Protein AF-A0A934F961-F1 (afdb_monomer_lite)

Foldseek 3Di:
DDKDKDKDFLVQDDQFKGFPAPDDPLLADAAQDWAWEQELLRDTDIWGQHHPGRMTGRCNVVCVVVVHDRRFMKMWITDSVCNRYIYIYTDDDCPDDDDDDDDDDDDDDRDCPDLVNVVVVLVVVLVVLVVLLVVLQVVLVVCVVVVVPVSSVVSVVVSVVSVVVSVVSVVVNVVSVVVPD

Structure (mmCIF, N/CA/C/O backbone):
data_AF-A0A934F961-F1
#
_entry.id   AF-A0A934F961-F1
#
loop_
_atom_site.group_PDB
_atom_site.id
_atom_site.type_symbol
_atom_site.label_atom_id
_atom_site.label_alt_id
_atom_site.label_comp_id
_atom_site.label_asym_id
_atom_site.label_entity_id
_atom_site.label_seq_id
_atom_site.pdbx_PDB_ins_code
_atom_site.Cartn_x
_atom_site.Cartn_y
_atom_site.Cartn_z
_atom_site.occupancy
_atom_site.B_iso_or_equiv
_atom_site.auth_seq_id
_atom_site.auth_comp_id
_atom_site.auth_asym_id
_atom_site.auth_atom_id
_atom_site.pdbx_PDB_model_num
ATOM 1 N N . MET A 1 1 ? 10.088 13.717 -33.005 1.00 56.62 1 MET A N 1
ATOM 2 C CA . MET A 1 1 ? 9.445 14.174 -31.752 1.00 56.62 1 MET A CA 1
ATOM 3 C C . MET A 1 1 ? 10.203 13.554 -30.585 1.00 56.62 1 MET A C 1
ATOM 5 O O . MET A 1 1 ? 10.670 12.436 -30.762 1.00 56.62 1 MET A O 1
ATOM 9 N N . PRO A 1 2 ? 10.404 14.253 -29.457 1.00 65.19 2 PRO A N 1
ATOM 10 C CA . PRO A 1 2 ? 11.023 13.655 -28.273 1.00 65.19 2 PRO A CA 1
ATOM 11 C C . PRO A 1 2 ? 10.078 12.640 -27.608 1.00 65.19 2 PRO A C 1
ATOM 13 O O . PRO A 1 2 ? 8.860 12.759 -27.747 1.00 65.19 2 PRO A O 1
ATOM 16 N N . ALA A 1 3 ? 10.640 11.666 -26.887 1.00 72.31 3 ALA A N 1
ATOM 17 C CA . ALA A 1 3 ? 9.871 10.706 -26.098 1.00 72.31 3 ALA A CA 1
ATOM 18 C C . ALA A 1 3 ? 9.002 11.427 -25.057 1.00 72.31 3 ALA A C 1
ATOM 20 O O . ALA A 1 3 ? 9.459 12.360 -24.383 1.00 72.31 3 ALA A O 1
ATOM 21 N N . LEU A 1 4 ? 7.737 11.022 -24.953 1.00 81.62 4 LEU A N 1
ATOM 22 C CA . LEU A 1 4 ? 6.781 11.647 -24.054 1.00 81.62 4 LEU A CA 1
ATOM 23 C C . LEU A 1 4 ? 6.789 10.934 -22.707 1.00 81.62 4 LEU A C 1
ATOM 25 O O . LEU A 1 4 ? 6.376 9.781 -22.597 1.00 81.62 4 LEU A O 1
ATOM 29 N N . LYS A 1 5 ? 7.163 11.678 -21.666 1.00 85.19 5 LYS A N 1
ATOM 30 C CA . LYS A 1 5 ? 7.077 11.222 -20.281 1.00 85.19 5 LYS A CA 1
ATOM 31 C C . LYS A 1 5 ? 5.839 11.787 -19.615 1.00 85.19 5 LYS A C 1
ATOM 33 O O . LYS A 1 5 ? 5.637 13.001 -19.598 1.00 85.19 5 LYS A O 1
ATOM 38 N N . ARG A 1 6 ? 5.023 10.915 -19.028 1.00 84.25 6 ARG A N 1
ATOM 39 C CA . ARG A 1 6 ? 3.790 11.317 -18.351 1.00 84.25 6 ARG A CA 1
ATOM 40 C C . ARG A 1 6 ? 3.601 10.586 -17.038 1.00 84.25 6 ARG A C 1
ATOM 42 O O . ARG A 1 6 ? 3.553 9.365 -17.006 1.00 84.25 6 ARG A O 1
ATOM 49 N N . LYS A 1 7 ? 3.368 11.343 -15.970 1.00 85.38 7 LYS A N 1
ATOM 50 C CA . LYS A 1 7 ? 2.885 10.803 -14.699 1.00 85.38 7 LYS A CA 1
ATOM 51 C C . LYS A 1 7 ? 1.358 10.754 -14.710 1.00 85.38 7 LYS A C 1
ATOM 53 O O . LYS A 1 7 ? 0.717 11.774 -14.951 1.00 85.38 7 LYS A O 1
ATOM 58 N N . LEU A 1 8 ? 0.796 9.576 -14.476 1.00 84.56 8 LEU A N 1
ATOM 59 C CA . LEU A 1 8 ? -0.639 9.369 -14.331 1.00 84.56 8 LEU A CA 1
ATOM 60 C C . LEU A 1 8 ? -1.096 9.788 -12.934 1.00 84.56 8 LEU A C 1
ATOM 62 O O . LEU A 1 8 ? -0.397 9.560 -11.939 1.00 84.56 8 LEU A O 1
ATOM 66 N N . ILE A 1 9 ? -2.281 10.392 -12.859 1.00 79.88 9 ILE A N 1
ATOM 67 C CA . ILE A 1 9 ? -2.919 10.722 -11.578 1.00 79.88 9 ILE A CA 1
ATOM 68 C C . ILE A 1 9 ? -3.635 9.491 -10.993 1.00 79.88 9 ILE A C 1
ATOM 70 O O . ILE A 1 9 ? -3.953 8.558 -11.729 1.00 79.88 9 ILE A O 1
ATOM 74 N N . PRO A 1 10 ? -3.952 9.460 -9.684 1.00 75.62 10 PRO A N 1
ATOM 75 C CA . PRO A 1 10 ? -4.550 8.278 -9.053 1.00 75.62 10 PRO A CA 1
ATOM 76 C C . PRO A 1 10 ? -5.860 7.787 -9.690 1.00 75.62 10 PRO A C 1
ATOM 78 O O . PRO A 1 10 ? -6.153 6.596 -9.650 1.00 75.62 10 PRO A O 1
ATOM 81 N N . THR A 1 11 ? -6.654 8.676 -10.291 1.00 79.75 11 THR A N 1
ATOM 82 C CA . THR A 1 11 ? -7.892 8.305 -10.999 1.00 79.75 11 THR A CA 1
ATOM 83 C C . THR A 1 11 ? -7.639 7.660 -12.362 1.00 79.75 11 THR A C 1
ATOM 85 O O . THR A 1 11 ? -8.534 7.007 -12.893 1.00 79.75 11 THR A O 1
ATOM 88 N N . GLU A 1 12 ? -6.431 7.803 -12.911 1.00 84.69 12 GLU A N 1
ATOM 89 C CA . GLU A 1 12 ? -5.998 7.216 -14.182 1.00 84.69 12 GLU A CA 1
ATOM 90 C C . GLU A 1 12 ? -5.386 5.818 -14.016 1.00 84.69 12 GLU A C 1
ATOM 92 O O . GLU A 1 12 ? -5.158 5.122 -15.005 1.00 84.69 12 GLU A O 1
ATOM 97 N N . VAL A 1 13 ? -5.159 5.382 -12.774 1.00 85.62 13 VAL A N 1
ATOM 98 C CA . VAL A 1 13 ? -4.557 4.088 -12.444 1.00 85.62 13 VAL A CA 1
ATOM 99 C C . VAL A 1 13 ? -5.563 3.236 -11.684 1.00 85.62 13 VAL A C 1
ATOM 101 O O . VAL A 1 13 ? -5.911 3.514 -10.532 1.00 85.62 13 VAL A O 1
ATOM 104 N N . ASN A 1 14 ? -6.015 2.154 -12.309 1.00 81.75 14 ASN A N 1
ATOM 105 C CA . ASN A 1 14 ? -6.877 1.178 -11.659 1.00 81.75 14 ASN A CA 1
ATOM 106 C C . ASN A 1 14 ? -6.279 -0.222 -11.807 1.00 81.75 14 ASN A C 1
ATOM 108 O O . ASN A 1 14 ? -5.517 -0.498 -12.724 1.00 81.75 14 ASN A O 1
ATOM 112 N N . TYR A 1 15 ? -6.595 -1.108 -10.872 1.00 77.06 15 TYR A N 1
ATOM 113 C CA . TYR A 1 15 ? -6.022 -2.442 -10.852 1.00 77.06 15 TYR A CA 1
ATOM 114 C C . TYR A 1 15 ? -6.462 -3.220 -12.100 1.00 77.06 15 TYR A C 1
ATOM 116 O O . TYR A 1 15 ? -7.617 -3.631 -12.210 1.00 77.06 15 TYR A O 1
ATOM 124 N N . GLY A 1 16 ? -5.539 -3.386 -13.049 1.00 82.62 16 GLY A N 1
ATOM 125 C CA . GLY A 1 16 ? -5.780 -4.049 -14.332 1.00 82.62 16 GLY A CA 1
ATOM 126 C C . GLY A 1 16 ? -5.971 -3.121 -15.535 1.00 82.62 16 GLY A C 1
ATOM 127 O O . GLY A 1 16 ? -6.078 -3.636 -16.646 1.00 82.62 16 GLY A O 1
ATOM 128 N N . LEU A 1 17 ? -5.968 -1.793 -15.358 1.00 88.12 17 LEU A N 1
ATOM 129 C CA . LEU A 1 17 ? -6.086 -0.845 -16.472 1.00 88.12 17 LEU A CA 1
ATOM 130 C C . LEU A 1 17 ? -5.396 0.502 -16.215 1.00 88.12 17 LEU A C 1
ATOM 132 O O . LEU A 1 17 ? -5.305 0.974 -15.082 1.00 88.12 17 LEU A O 1
ATOM 136 N N . LEU A 1 18 ? -4.995 1.166 -17.298 1.00 89.44 18 LEU A N 1
ATOM 137 C CA . LEU A 1 18 ? -4.450 2.527 -17.287 1.00 89.44 18 LEU A CA 1
ATOM 138 C C . LEU A 1 18 ? -5.256 3.421 -18.230 1.00 89.44 18 LEU A C 1
ATOM 140 O O . LEU A 1 18 ? -5.468 3.065 -19.392 1.00 89.44 18 LEU A O 1
ATOM 144 N N . LEU A 1 19 ? -5.699 4.578 -17.740 1.00 88.44 19 LEU A N 1
ATOM 145 C CA . LEU A 1 19 ? -6.343 5.619 -18.542 1.00 88.44 19 LEU A CA 1
ATOM 146 C C . LEU A 1 19 ? -5.286 6.603 -19.046 1.00 88.44 19 LEU A C 1
ATOM 148 O O . LEU A 1 19 ? -4.491 7.128 -18.273 1.00 88.44 19 LEU A O 1
ATOM 152 N N . LEU A 1 20 ? -5.290 6.871 -20.350 1.00 87.31 20 LEU A N 1
ATOM 153 C CA . LEU A 1 20 ? -4.296 7.709 -21.028 1.00 87.31 20 LEU A CA 1
ATOM 154 C C . LEU A 1 20 ? -4.876 9.070 -21.444 1.00 87.31 20 LEU A C 1
ATOM 156 O O . LEU A 1 20 ? -4.558 9.622 -22.500 1.00 87.31 20 LEU A O 1
ATOM 160 N N . THR A 1 21 ? -5.777 9.607 -20.627 1.00 79.94 21 THR A N 1
ATOM 161 C CA . THR A 1 21 ? -6.602 10.784 -20.925 1.00 79.94 21 THR A CA 1
ATOM 162 C C . THR A 1 21 ? -5.774 12.033 -21.208 1.00 79.94 21 THR A C 1
ATOM 164 O O . THR A 1 21 ? -5.078 12.519 -20.334 1.00 79.94 21 THR A O 1
ATOM 167 N N . GLY A 1 22 ? -5.846 12.608 -22.409 1.00 77.94 22 GLY A N 1
ATOM 168 C CA . GLY A 1 22 ? -5.084 13.819 -22.760 1.00 77.94 22 GLY A CA 1
ATOM 169 C C . GLY A 1 22 ? -3.682 13.553 -23.318 1.00 77.94 22 GLY A C 1
ATOM 170 O O . GLY A 1 22 ? -2.894 14.485 -23.444 1.00 77.94 22 GLY A O 1
ATOM 171 N N . LEU A 1 23 ? -3.358 12.297 -23.649 1.00 79.19 23 LEU A N 1
ATOM 172 C CA . LEU A 1 23 ? -2.233 12.002 -24.533 1.00 79.19 23 LEU A CA 1
ATOM 173 C C . LEU A 1 23 ? -2.601 12.258 -26.007 1.00 79.19 23 LEU A C 1
ATOM 175 O O . LEU A 1 23 ? -3.743 11.994 -26.394 1.00 79.19 23 LEU A O 1
ATOM 179 N N . PRO A 1 24 ? -1.658 12.739 -26.840 1.00 78.81 24 PRO A N 1
ATOM 180 C CA . PRO A 1 24 ? -1.843 12.806 -28.288 1.00 78.81 24 PRO A CA 1
ATOM 181 C C . PRO A 1 24 ? -2.163 11.423 -28.878 1.00 78.81 24 PRO A C 1
ATOM 183 O O . PRO A 1 24 ? -1.558 10.419 -28.497 1.00 78.81 24 PRO A O 1
ATOM 186 N N . ARG A 1 25 ? -3.148 11.346 -29.785 1.00 76.88 25 ARG A N 1
ATOM 187 C CA . ARG A 1 25 ? -3.623 10.063 -30.347 1.00 76.88 25 ARG A CA 1
ATOM 188 C C . ARG A 1 25 ? -2.633 9.403 -31.301 1.00 76.88 25 ARG A C 1
ATOM 190 O O . ARG A 1 25 ? -2.694 8.195 -31.475 1.00 76.88 25 ARG A O 1
ATOM 197 N N . ASP A 1 26 ? -1.772 10.189 -31.922 1.00 78.81 26 ASP A N 1
ATOM 198 C CA . ASP A 1 26 ? -0.714 9.764 -32.838 1.00 78.81 26 ASP A CA 1
ATOM 199 C C . ASP A 1 26 ? 0.436 9.032 -32.131 1.00 78.81 26 ASP A C 1
ATOM 201 O O . ASP A 1 26 ? 1.152 8.265 -32.766 1.00 78.81 26 ASP A O 1
ATOM 205 N N . LEU A 1 27 ? 0.571 9.205 -30.813 1.00 78.00 27 LEU A N 1
ATOM 206 C CA . LEU A 1 27 ? 1.588 8.533 -29.998 1.00 78.00 27 LEU A CA 1
ATOM 207 C C . LEU A 1 27 ? 1.159 7.156 -29.485 1.00 78.00 27 LEU A C 1
ATOM 209 O O . LEU A 1 27 ? 1.933 6.485 -28.809 1.00 78.00 27 LEU A O 1
ATOM 213 N N . LEU A 1 28 ? -0.078 6.743 -29.750 1.00 81.06 28 LEU A N 1
ATOM 214 C CA . LEU A 1 28 ? -0.656 5.526 -29.198 1.00 81.06 28 LEU A CA 1
ATOM 215 C C . LEU A 1 28 ? -1.252 4.656 -30.303 1.00 81.06 28 LEU A C 1
ATOM 217 O O . LEU A 1 28 ? -1.656 5.168 -31.350 1.00 81.06 28 LEU A O 1
ATOM 221 N N . PRO A 1 29 ? -1.375 3.336 -30.086 1.00 82.75 29 PRO A N 1
ATOM 222 C CA . PRO A 1 29 ? -1.964 2.461 -31.081 1.00 82.75 29 PRO A CA 1
ATOM 223 C C . PRO A 1 29 ? -3.431 2.803 -31.267 1.00 82.75 29 PRO A C 1
ATOM 225 O O . PRO A 1 29 ? -4.117 3.252 -30.342 1.00 82.75 29 PRO A O 1
ATOM 228 N N . GLN A 1 30 ? -3.940 2.538 -32.466 1.00 80.94 30 GLN A N 1
ATOM 229 C CA . GLN A 1 30 ? -5.364 2.674 -32.704 1.00 80.94 30 GLN A CA 1
ATOM 230 C C . GLN A 1 30 ? -6.157 1.761 -31.762 1.00 80.94 30 GLN A C 1
ATOM 232 O O . GLN A 1 30 ? -5.672 0.711 -31.326 1.00 80.94 30 GLN A O 1
ATOM 237 N N . PRO A 1 31 ? -7.415 2.110 -31.467 1.00 83.19 31 PRO A N 1
ATOM 238 C CA . PRO A 1 31 ? -8.291 1.217 -30.747 1.00 83.19 31 PRO A CA 1
ATOM 239 C C . PRO A 1 31 ? -8.274 -0.208 -31.283 1.00 83.19 31 PRO A C 1
ATOM 241 O O . PRO A 1 31 ? -8.146 -0.444 -32.484 1.00 83.19 31 PRO A O 1
ATOM 244 N N . THR A 1 32 ? -8.430 -1.162 -30.376 1.00 80.50 32 THR A N 1
ATOM 245 C CA . THR A 1 32 ? -8.390 -2.607 -30.613 1.00 80.50 32 THR A CA 1
ATOM 246 C C . THR A 1 32 ? -7.047 -3.185 -31.055 1.00 80.50 32 THR A C 1
ATOM 248 O O . THR A 1 32 ? -6.916 -4.409 -31.065 1.00 80.50 32 THR A O 1
ATOM 251 N N . HIS A 1 33 ? -6.044 -2.348 -31.328 1.00 84.19 33 HIS A N 1
ATOM 252 C CA . HIS A 1 33 ? -4.698 -2.815 -31.624 1.00 84.19 33 HIS A CA 1
ATOM 253 C C . HIS A 1 33 ? -3.974 -3.237 -30.347 1.00 84.19 33 HIS A C 1
ATOM 255 O O . HIS A 1 33 ? -4.295 -2.799 -29.233 1.00 84.19 33 HIS A O 1
ATOM 261 N N . LYS A 1 34 ? -2.998 -4.126 -30.535 1.00 86.94 34 LYS A N 1
ATOM 262 C CA . LYS A 1 34 ? -2.106 -4.564 -29.470 1.00 86.94 34 LYS A CA 1
ATOM 263 C C . LYS A 1 34 ? -1.240 -3.399 -28.998 1.00 86.94 34 LYS A C 1
ATOM 265 O O . LYS A 1 34 ? -0.818 -2.563 -29.796 1.00 86.94 34 LYS A O 1
ATOM 270 N N . VAL A 1 35 ? -0.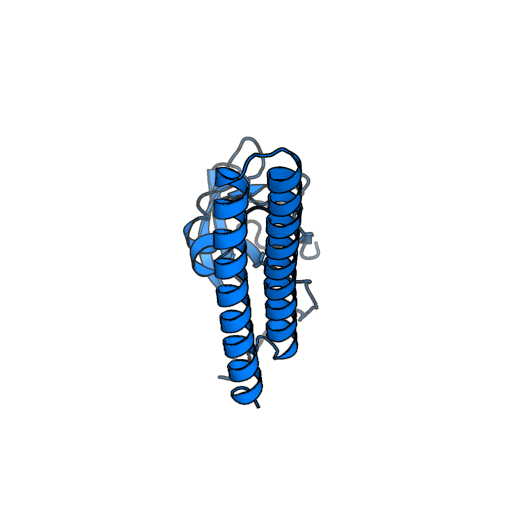972 -3.393 -27.702 1.00 89.88 35 VAL A N 1
ATOM 271 C CA . VAL A 1 35 ? 0.012 -2.530 -27.055 1.00 89.88 35 VAL A CA 1
ATOM 272 C C . VAL A 1 35 ? 0.950 -3.442 -26.288 1.00 89.88 35 VAL A C 1
ATOM 274 O O . VAL A 1 35 ? 0.490 -4.328 -25.569 1.00 89.88 35 VAL A O 1
ATOM 277 N N . ILE A 1 36 ? 2.248 -3.238 -26.438 1.00 90.88 36 ILE A N 1
ATOM 278 C CA . ILE A 1 36 ? 3.251 -3.911 -25.627 1.00 90.88 36 ILE A CA 1
ATOM 279 C C . ILE A 1 36 ? 3.570 -2.996 -24.456 1.00 90.88 36 ILE A C 1
ATOM 281 O O . ILE A 1 36 ? 4.089 -1.895 -24.644 1.00 90.88 36 ILE A O 1
ATOM 285 N N . ILE A 1 37 ? 3.244 -3.450 -23.253 1.00 91.31 37 ILE A N 1
ATOM 286 C CA . ILE A 1 37 ? 3.707 -2.802 -22.036 1.00 91.31 37 ILE A CA 1
ATOM 287 C C . ILE A 1 37 ? 5.063 -3.376 -21.679 1.00 91.31 37 ILE A C 1
ATOM 289 O O . ILE A 1 37 ? 5.205 -4.591 -21.589 1.00 91.31 37 ILE A O 1
ATOM 293 N N . VAL A 1 38 ? 6.038 -2.505 -21.468 1.00 89.00 38 VAL A N 1
ATOM 294 C CA . VAL A 1 38 ? 7.351 -2.881 -20.949 1.00 89.00 38 VAL A CA 1
ATOM 295 C C . VAL A 1 38 ? 7.440 -2.361 -19.526 1.00 89.00 38 VAL A C 1
ATOM 297 O O . VAL A 1 38 ? 7.218 -1.170 -19.296 1.00 89.00 38 VAL A O 1
ATOM 300 N N . ASP A 1 39 ? 7.688 -3.240 -18.564 1.00 86.00 39 ASP A N 1
ATOM 301 C CA . ASP A 1 39 ? 7.833 -2.830 -17.169 1.00 86.00 39 ASP A CA 1
ATOM 302 C C . ASP A 1 39 ? 9.257 -2.350 -16.840 1.00 86.00 39 ASP A C 1
ATOM 304 O O . ASP A 1 39 ? 10.118 -2.231 -17.714 1.00 86.00 39 ASP A O 1
ATOM 308 N N . ALA A 1 40 ? 9.500 -2.026 -15.568 1.00 78.75 40 ALA A N 1
ATOM 309 C CA . ALA A 1 40 ? 10.807 -1.565 -15.108 1.00 78.75 40 ALA A CA 1
ATOM 310 C C . ALA A 1 40 ? 11.918 -2.621 -15.264 1.00 78.75 40 ALA A C 1
ATOM 312 O O . ALA A 1 40 ? 13.070 -2.233 -15.444 1.00 78.75 40 ALA A O 1
ATOM 313 N N . ASP A 1 41 ? 11.561 -3.908 -15.261 1.00 76.44 41 ASP A N 1
ATOM 314 C CA . ASP A 1 41 ? 12.481 -5.041 -15.410 1.00 76.44 41 ASP A CA 1
ATOM 315 C C . ASP A 1 41 ? 12.721 -5.391 -16.893 1.00 76.44 41 ASP A C 1
ATOM 317 O O . ASP A 1 41 ? 13.426 -6.347 -17.214 1.00 76.44 41 ASP A O 1
ATOM 321 N N . GLY A 1 42 ? 12.103 -4.648 -17.820 1.00 80.50 42 GLY A N 1
ATOM 322 C CA . GLY A 1 42 ? 12.157 -4.917 -19.255 1.00 80.50 42 GLY A CA 1
ATOM 323 C C . GLY A 1 42 ? 11.235 -6.051 -19.718 1.00 80.50 42 GLY A C 1
ATOM 324 O O . GLY A 1 42 ? 11.275 -6.423 -20.897 1.00 80.50 42 GLY A O 1
ATOM 325 N N . GLU A 1 43 ? 10.389 -6.595 -18.837 1.00 82.94 43 GLU A N 1
ATOM 326 C CA . GLU A 1 43 ? 9.443 -7.651 -19.188 1.00 82.94 43 GLU A CA 1
ATOM 327 C C . GLU A 1 43 ? 8.292 -7.085 -20.022 1.00 82.94 43 GLU A C 1
ATOM 329 O O . GLU A 1 43 ? 7.773 -5.994 -19.771 1.00 82.94 43 GLU A O 1
ATOM 334 N N . LYS A 1 44 ? 7.894 -7.848 -21.043 1.00 89.69 44 LYS A N 1
ATOM 335 C CA . LYS A 1 44 ? 6.880 -7.447 -22.015 1.00 89.69 44 LYS A CA 1
ATOM 336 C C . LYS A 1 44 ? 5.546 -8.104 -21.698 1.00 89.69 44 LYS A C 1
ATOM 338 O O . LYS A 1 44 ? 5.432 -9.325 -21.706 1.00 89.69 44 LYS A O 1
ATOM 343 N N . PHE A 1 45 ? 4.518 -7.285 -21.538 1.00 88.94 45 PHE A N 1
ATOM 344 C CA . PHE A 1 45 ? 3.139 -7.713 -21.356 1.00 88.94 45 PHE A CA 1
ATOM 345 C C . PHE A 1 45 ? 2.322 -7.308 -22.577 1.00 88.94 45 PHE A C 1
ATOM 347 O O . PHE A 1 45 ? 2.255 -6.130 -22.939 1.00 88.94 45 PHE A O 1
ATOM 354 N N . GLU A 1 46 ? 1.679 -8.284 -23.214 1.00 90.62 46 GLU A N 1
ATOM 355 C CA . GLU A 1 46 ? 0.721 -7.993 -24.275 1.00 90.62 46 GLU A CA 1
ATOM 356 C C . GLU A 1 46 ? -0.584 -7.467 -23.676 1.00 90.62 46 GLU A C 1
ATOM 358 O O . GLU A 1 46 ? -1.242 -8.130 -22.875 1.00 90.62 46 GLU A O 1
ATOM 363 N N . ALA A 1 47 ? -0.975 -6.274 -24.106 1.00 90.44 47 ALA A N 1
ATOM 364 C CA . ALA A 1 47 ? -2.216 -5.622 -23.733 1.00 90.44 47 ALA A CA 1
ATOM 365 C C . ALA A 1 47 ? -2.965 -5.138 -24.982 1.00 90.44 47 ALA A C 1
ATOM 367 O O . ALA A 1 47 ? -2.495 -5.254 -26.120 1.00 90.44 47 ALA A O 1
ATOM 368 N N . LYS A 1 48 ? -4.164 -4.586 -24.784 1.00 87.62 48 LYS A N 1
ATOM 369 C CA . LYS A 1 48 ? -5.003 -4.076 -25.875 1.00 87.62 48 LYS A CA 1
ATOM 370 C C . LYS A 1 48 ? -5.453 -2.650 -25.596 1.00 87.62 48 LYS A C 1
ATOM 372 O O . LYS A 1 48 ? -5.905 -2.344 -24.492 1.00 87.62 48 LYS A O 1
ATOM 377 N N . MET A 1 49 ? -5.387 -1.805 -26.623 1.00 87.56 49 MET A N 1
ATOM 378 C CA . MET A 1 49 ? -5.960 -0.463 -26.578 1.00 87.56 49 MET A CA 1
ATOM 379 C C . MET A 1 49 ? -7.486 -0.539 -26.695 1.00 87.56 49 MET A C 1
ATOM 381 O O . MET A 1 49 ? -8.018 -1.134 -27.636 1.00 87.56 49 MET A O 1
ATOM 385 N N . HIS A 1 50 ? -8.215 0.090 -25.778 1.00 82.19 50 HIS A N 1
ATOM 386 C CA . HIS A 1 50 ? -9.675 0.160 -25.802 1.00 82.19 50 HIS A CA 1
ATOM 387 C C . HIS A 1 50 ? -10.175 1.498 -26.373 1.00 82.19 50 HIS A C 1
ATOM 389 O O . HIS A 1 50 ? -9.654 2.568 -26.051 1.00 82.19 50 HIS A O 1
ATOM 395 N N . SER A 1 51 ? -11.209 1.439 -27.222 1.00 64.44 51 SER A N 1
ATOM 396 C CA . SER A 1 51 ? -11.644 2.533 -28.111 1.00 64.44 51 SER A CA 1
ATOM 397 C C . SER A 1 51 ? -12.277 3.738 -27.429 1.00 64.44 51 SER A C 1
ATOM 399 O O . SER A 1 51 ? -12.112 4.862 -27.901 1.00 64.44 51 SER A O 1
ATOM 401 N N . SER A 1 52 ? -13.009 3.520 -26.340 1.00 63.72 52 SER A N 1
ATOM 402 C CA . SER A 1 52 ? -13.904 4.534 -25.781 1.00 63.72 52 SER A CA 1
ATOM 403 C C . SER A 1 52 ? -13.205 5.597 -24.932 1.00 63.72 52 SER A C 1
ATOM 405 O O . SER A 1 52 ? -13.729 6.700 -24.819 1.00 63.72 52 SER A O 1
ATOM 407 N N . GLN A 1 53 ? -12.046 5.299 -24.332 1.00 65.38 53 GLN A N 1
ATOM 408 C CA . GLN A 1 53 ? -11.426 6.177 -23.323 1.00 65.38 53 GLN A CA 1
ATOM 409 C C . GLN A 1 53 ? -9.888 6.222 -23.367 1.00 65.38 53 GLN A C 1
ATOM 411 O O . GLN A 1 53 ? -9.280 6.651 -22.393 1.00 65.38 53 GLN A O 1
ATOM 416 N N . MET A 1 54 ? -9.255 5.793 -24.471 1.00 79.25 54 MET A N 1
ATOM 417 C CA . MET A 1 54 ? -7.785 5.683 -24.575 1.00 79.25 54 MET A CA 1
ATOM 418 C C . MET A 1 54 ? -7.218 4.933 -23.367 1.00 79.25 54 MET A C 1
ATOM 420 O O . MET A 1 54 ? -6.486 5.474 -22.542 1.00 79.25 54 MET A O 1
ATOM 424 N N . ARG A 1 55 ? -7.668 3.690 -23.217 1.00 88.19 55 ARG A N 1
ATOM 425 C CA . ARG A 1 55 ? -7.387 2.857 -22.053 1.00 88.19 55 ARG A CA 1
ATOM 426 C C . ARG A 1 55 ? -6.601 1.634 -22.473 1.00 88.19 55 ARG A C 1
ATOM 428 O O . ARG A 1 55 ? -6.975 0.987 -23.449 1.00 88.19 55 ARG A O 1
ATOM 435 N N . ILE A 1 56 ? -5.586 1.284 -21.699 1.00 89.38 56 ILE A N 1
ATOM 436 C CA . ILE A 1 56 ? -4.919 -0.012 -21.800 1.00 89.38 56 ILE A CA 1
ATOM 437 C C . ILE A 1 56 ? -5.536 -0.929 -20.750 1.00 89.38 56 ILE A C 1
ATOM 439 O O . ILE A 1 56 ? -5.631 -0.549 -19.585 1.00 89.38 56 ILE A O 1
ATOM 443 N N . ASP A 1 57 ? -5.991 -2.101 -21.176 1.00 85.62 57 ASP A N 1
ATOM 444 C CA . ASP A 1 57 ? -6.651 -3.102 -20.332 1.00 85.62 57 ASP A CA 1
ATOM 445 C C . ASP A 1 57 ? -5.820 -4.393 -20.254 1.00 85.62 57 ASP A C 1
ATOM 447 O O . ASP A 1 57 ? -4.874 -4.575 -21.024 1.00 85.62 57 ASP A O 1
ATOM 451 N N . GLY A 1 58 ? -6.191 -5.307 -19.356 1.00 83.12 58 GLY A N 1
ATOM 452 C CA . GLY A 1 58 ? -5.547 -6.619 -19.219 1.00 83.12 58 GLY A CA 1
ATOM 453 C C . GLY A 1 58 ? -4.250 -6.608 -18.408 1.00 83.12 58 GLY A C 1
ATOM 454 O O . GLY A 1 58 ? -3.483 -7.566 -18.450 1.00 83.12 58 GLY A O 1
ATOM 455 N N . LEU A 1 59 ? -4.004 -5.559 -17.624 1.00 88.25 59 LEU A N 1
ATOM 456 C CA . LEU A 1 59 ? -2.742 -5.374 -16.899 1.00 88.25 59 LEU A CA 1
ATOM 457 C C . LEU A 1 59 ? -2.709 -6.079 -15.537 1.00 88.25 59 LEU A C 1
ATOM 459 O O . LEU A 1 59 ? -1.814 -5.843 -14.734 1.00 88.25 59 LEU A O 1
ATOM 463 N N . THR A 1 60 ? -3.671 -6.952 -15.237 1.00 85.19 60 THR A N 1
ATOM 464 C CA . THR A 1 60 ? -3.767 -7.614 -13.927 1.00 85.19 60 THR A CA 1
ATOM 465 C C . THR A 1 60 ? -2.500 -8.391 -13.571 1.00 85.19 60 THR A C 1
ATOM 467 O O . THR A 1 60 ? -2.087 -8.365 -12.417 1.00 85.19 60 THR A O 1
ATOM 470 N N . GLN A 1 61 ? -1.866 -9.059 -14.541 1.00 84.38 61 GLN A N 1
ATOM 471 C CA . GLN A 1 61 ? -0.620 -9.797 -14.301 1.00 84.38 61 GLN A CA 1
ATOM 472 C C . GLN A 1 61 ? 0.531 -8.854 -13.940 1.00 84.38 61 GLN A C 1
ATOM 474 O O . GLN A 1 61 ? 1.188 -9.070 -12.926 1.00 84.38 61 GLN A O 1
ATOM 479 N N . LEU A 1 62 ? 0.687 -7.762 -14.693 1.00 85.75 62 LEU A N 1
ATOM 480 C CA . LEU A 1 62 ? 1.646 -6.698 -14.399 1.00 85.75 62 LEU A CA 1
ATOM 481 C C . LEU A 1 62 ? 1.429 -6.132 -12.984 1.00 85.75 62 LEU A C 1
ATOM 483 O O . LEU A 1 62 ? 2.358 -6.053 -12.186 1.00 85.75 62 LEU A O 1
ATOM 487 N N . HIS A 1 63 ? 0.182 -5.804 -12.638 1.00 83.81 63 HIS A N 1
ATOM 488 C CA . HIS A 1 63 ? -0.166 -5.269 -11.323 1.00 83.81 63 HIS A CA 1
ATOM 489 C C . HIS A 1 63 ? 0.094 -6.260 -10.173 1.00 83.81 63 HIS A C 1
ATOM 491 O O . HIS A 1 63 ? 0.475 -5.824 -9.083 1.00 83.81 63 HIS A O 1
ATOM 497 N N . ARG A 1 64 ? -0.116 -7.569 -10.395 1.00 81.56 64 ARG A N 1
ATOM 498 C CA . ARG A 1 64 ? 0.202 -8.637 -9.427 1.00 81.56 64 ARG A CA 1
ATOM 499 C C . ARG A 1 64 ? 1.701 -8.787 -9.226 1.00 81.56 64 ARG A C 1
ATOM 501 O O . ARG A 1 64 ? 2.128 -8.844 -8.079 1.00 81.56 64 ARG A O 1
ATOM 508 N N . LYS A 1 65 ? 2.469 -8.828 -10.319 1.00 83.12 65 LYS A N 1
ATOM 509 C CA . LYS A 1 65 ? 3.932 -8.948 -10.285 1.00 83.12 65 LYS A CA 1
ATOM 510 C C . LYS A 1 65 ? 4.545 -7.840 -9.429 1.00 83.12 65 LYS A C 1
ATOM 512 O O . LYS A 1 65 ? 5.308 -8.120 -8.516 1.00 83.12 65 LYS A O 1
ATOM 517 N N . HIS A 1 66 ? 4.130 -6.600 -9.673 1.00 79.00 66 HIS A N 1
ATOM 518 C CA . HIS A 1 66 ? 4.659 -5.417 -8.987 1.00 79.00 66 HIS A CA 1
ATOM 519 C C . HIS A 1 66 ? 3.967 -5.107 -7.645 1.00 79.00 66 HIS A C 1
ATOM 521 O O . HIS A 1 66 ? 4.163 -4.028 -7.092 1.00 79.00 66 HIS A O 1
ATOM 527 N N . ASN A 1 67 ? 3.122 -6.016 -7.133 1.00 75.12 67 ASN A N 1
ATOM 528 C CA . ASN A 1 67 ? 2.351 -5.869 -5.887 1.00 75.12 67 ASN A CA 1
ATOM 529 C C . ASN A 1 67 ? 1.690 -4.484 -5.715 1.00 75.12 67 ASN A C 1
ATOM 531 O O . ASN A 1 67 ? 1.726 -3.847 -4.660 1.00 75.12 67 ASN A O 1
ATOM 535 N N . THR A 1 68 ? 1.119 -3.989 -6.808 1.00 77.50 68 THR A N 1
ATOM 536 C CA . THR A 1 68 ? 0.625 -2.612 -6.908 1.00 77.50 68 THR A CA 1
ATOM 537 C C . THR A 1 68 ? -0.750 -2.437 -6.264 1.00 77.50 68 THR A C 1
ATOM 539 O O . THR A 1 68 ? -1.542 -3.378 -6.169 1.00 77.50 68 THR A O 1
ATOM 542 N N . TYR A 1 69 ? -1.082 -1.203 -5.880 1.00 68.94 69 TYR A N 1
ATOM 543 C CA . TYR A 1 69 ? -2.380 -0.853 -5.293 1.00 68.94 69 TYR A CA 1
ATOM 544 C C . TYR A 1 69 ? -3.113 0.227 -6.098 1.00 68.94 69 TYR A C 1
ATOM 546 O O . TYR A 1 69 ? -2.529 0.979 -6.880 1.00 68.94 69 TYR A O 1
ATOM 554 N N . ARG A 1 70 ? -4.437 0.311 -5.916 1.00 64.75 70 ARG A N 1
ATOM 555 C CA . ARG A 1 70 ? -5.283 1.286 -6.621 1.00 64.75 70 ARG A CA 1
ATOM 556 C C . ARG A 1 70 ? -4.833 2.718 -6.315 1.00 64.75 70 ARG A C 1
ATOM 558 O O . ARG A 1 70 ? -4.676 3.079 -5.151 1.00 64.75 70 ARG A O 1
ATOM 565 N N . GLY A 1 71 ? -4.682 3.535 -7.357 1.00 64.50 71 GLY A N 1
ATOM 566 C CA . GLY A 1 71 ? -4.253 4.927 -7.227 1.00 64.50 71 GLY A CA 1
ATOM 567 C C . GLY A 1 71 ? -2.758 5.125 -6.963 1.00 64.50 71 GLY A C 1
ATOM 568 O O . GLY A 1 71 ? -2.343 6.258 -6.719 1.00 64.50 71 GLY A O 1
ATOM 569 N N . GLN A 1 72 ? -1.945 4.063 -7.017 1.00 76.00 72 GLN A N 1
ATOM 570 C CA . GLN A 1 72 ? -0.488 4.184 -7.014 1.00 76.00 72 GLN A CA 1
ATOM 571 C C . GLN A 1 72 ? -0.023 5.032 -8.205 1.00 76.00 72 GLN A C 1
ATOM 573 O O . GLN A 1 72 ? -0.573 4.941 -9.301 1.00 76.00 72 GLN A O 1
ATOM 578 N N . ALA A 1 73 ? 1.000 5.861 -7.990 1.00 78.94 73 ALA A N 1
ATOM 579 C CA . ALA A 1 73 ? 1.571 6.669 -9.057 1.00 78.94 73 ALA A CA 1
ATOM 580 C C . ALA A 1 73 ? 2.206 5.775 -10.130 1.00 78.94 73 ALA A C 1
ATOM 582 O O . ALA A 1 73 ? 3.024 4.908 -9.816 1.00 78.94 73 ALA A O 1
ATOM 583 N N . VAL A 1 74 ? 1.856 6.036 -11.388 1.00 85.81 74 VAL A N 1
ATOM 584 C CA . VAL A 1 74 ? 2.414 5.359 -12.559 1.00 85.81 74 VAL A CA 1
ATOM 585 C C . VAL A 1 74 ? 3.020 6.398 -13.477 1.00 85.81 74 VAL A C 1
ATOM 587 O O . VAL A 1 74 ? 2.395 7.424 -13.742 1.00 85.81 74 VAL A O 1
ATOM 590 N N . THR A 1 75 ? 4.215 6.133 -13.982 1.00 88.88 75 THR A N 1
ATOM 591 C CA . THR A 1 75 ? 4.854 6.984 -14.981 1.00 88.88 75 THR A CA 1
ATOM 592 C C . THR A 1 75 ? 5.012 6.211 -16.282 1.00 88.88 75 THR A C 1
ATOM 594 O O . THR A 1 75 ? 5.429 5.054 -16.279 1.00 88.88 75 THR A O 1
ATOM 597 N N . LEU A 1 76 ? 4.644 6.858 -17.382 1.00 88.12 76 LEU A N 1
ATOM 598 C CA . LEU A 1 76 ? 4.706 6.347 -18.741 1.00 88.12 76 LEU A CA 1
ATOM 599 C C . LEU A 1 76 ? 5.854 7.010 -19.488 1.00 88.12 76 LEU A C 1
ATOM 601 O O . LEU A 1 76 ? 6.048 8.221 -19.346 1.00 88.12 76 LEU A O 1
ATOM 605 N N . ASP A 1 77 ? 6.547 6.235 -20.311 1.00 88.81 77 ASP A N 1
ATOM 606 C CA . ASP A 1 77 ? 7.467 6.737 -21.331 1.00 88.81 77 ASP A CA 1
ATOM 607 C C . ASP A 1 77 ? 7.097 6.128 -22.683 1.00 88.81 77 ASP A C 1
ATOM 609 O O . ASP A 1 77 ? 7.091 4.901 -22.856 1.00 88.81 77 ASP A O 1
ATOM 613 N N . ILE A 1 78 ? 6.701 7.006 -23.600 1.00 85.81 78 ILE A N 1
ATOM 614 C CA . ILE A 1 78 ? 6.148 6.662 -24.904 1.00 85.81 78 ILE A CA 1
ATOM 615 C C . ILE A 1 78 ? 7.080 7.216 -25.969 1.00 85.81 78 ILE A C 1
ATOM 617 O O . ILE A 1 78 ? 7.234 8.433 -26.117 1.00 85.81 78 ILE A O 1
ATOM 621 N N . ASP A 1 79 ? 7.672 6.304 -26.731 1.00 83.69 79 ASP A N 1
ATOM 622 C CA . ASP A 1 79 ? 8.492 6.650 -27.878 1.00 83.69 79 ASP A CA 1
ATOM 623 C C . ASP A 1 79 ? 7.584 6.917 -29.095 1.00 83.69 79 ASP A C 1
ATOM 625 O O . ASP A 1 79 ? 6.896 6.000 -29.551 1.00 83.69 79 ASP A O 1
ATOM 629 N N . PRO A 1 80 ? 7.573 8.138 -29.665 1.00 77.06 80 PRO A N 1
ATOM 630 C CA . PRO A 1 80 ? 6.815 8.440 -30.881 1.00 77.06 80 PRO A CA 1
ATOM 631 C C . PRO A 1 80 ? 7.209 7.571 -32.081 1.00 77.06 80 PRO A C 1
ATOM 633 O O . PRO A 1 80 ? 6.419 7.431 -33.012 1.00 77.06 80 PRO A O 1
ATOM 636 N N . LEU A 1 81 ? 8.418 7.001 -32.091 1.00 79.56 81 LEU A N 1
ATOM 637 C CA . LEU A 1 81 ? 8.873 6.089 -33.144 1.00 79.56 81 LEU A CA 1
ATOM 638 C C . LEU A 1 81 ? 8.350 4.658 -32.945 1.00 79.56 81 LEU A C 1
ATOM 640 O O . LEU A 1 81 ? 8.405 3.853 -33.874 1.00 79.56 81 LEU A O 1
ATOM 644 N N . GLN A 1 82 ? 7.821 4.343 -31.759 1.00 82.94 82 GLN A N 1
ATOM 645 C CA . GLN A 1 82 ? 7.269 3.036 -31.402 1.00 82.94 82 GLN A CA 1
ATOM 646 C C . GLN A 1 82 ? 5.919 3.188 -30.682 1.00 82.94 82 GLN A C 1
ATOM 648 O O . GLN A 1 82 ? 5.783 2.772 -29.533 1.00 82.94 82 GLN A O 1
ATOM 653 N N . PRO A 1 83 ? 4.873 3.708 -31.352 1.00 76.69 83 PRO A N 1
ATOM 654 C CA . PRO A 1 83 ? 3.573 3.955 -30.722 1.00 76.69 83 PRO A CA 1
ATOM 655 C C . PRO A 1 83 ? 2.931 2.677 -30.155 1.00 76.69 83 PRO A C 1
ATOM 657 O O . PRO A 1 83 ? 2.096 2.750 -29.265 1.00 76.69 83 PRO A O 1
ATOM 660 N N . GLY A 1 84 ? 3.335 1.494 -30.636 1.00 84.06 84 GLY A N 1
ATOM 661 C CA . GLY A 1 84 ? 2.941 0.176 -30.122 1.00 84.06 84 GLY A CA 1
ATOM 662 C C . GLY A 1 84 ? 3.505 -0.201 -28.752 1.00 84.06 84 GLY A C 1
ATOM 663 O O . GLY A 1 84 ? 3.070 -1.211 -28.198 1.00 84.06 84 GLY A O 1
ATOM 664 N N . VAL A 1 85 ? 4.463 0.560 -28.223 1.00 88.31 85 VAL A N 1
ATOM 665 C CA . VAL A 1 85 ? 5.234 0.216 -27.028 1.00 88.31 85 VAL A CA 1
ATOM 666 C C . VAL A 1 85 ? 5.089 1.320 -25.990 1.00 88.31 85 VAL A C 1
ATOM 668 O O . VAL A 1 85 ? 5.325 2.493 -26.267 1.00 88.31 85 VAL A O 1
ATOM 671 N N . VAL A 1 86 ? 4.710 0.939 -24.773 1.00 89.50 86 VAL A N 1
ATOM 672 C CA . VAL A 1 86 ? 4.572 1.865 -23.647 1.00 89.50 86 VAL A CA 1
ATOM 673 C C . VAL A 1 86 ? 5.388 1.333 -22.482 1.00 89.50 86 VAL A C 1
ATOM 675 O O . VAL A 1 86 ? 5.112 0.251 -21.965 1.00 89.50 86 VAL A O 1
ATOM 678 N N . ASN A 1 87 ? 6.378 2.107 -22.049 1.00 89.88 87 ASN A N 1
ATOM 679 C CA . ASN A 1 87 ? 7.159 1.767 -20.868 1.00 89.88 87 ASN A CA 1
ATOM 680 C C . ASN A 1 87 ? 6.422 2.268 -19.626 1.00 89.88 87 ASN A C 1
ATOM 682 O O . ASN A 1 87 ? 6.001 3.427 -19.581 1.00 89.88 87 ASN A O 1
ATOM 686 N N . VAL A 1 88 ? 6.263 1.406 -18.627 1.00 88.56 88 VAL A N 1
ATOM 687 C CA . VAL A 1 88 ? 5.473 1.665 -17.419 1.00 88.56 88 VAL A CA 1
ATOM 688 C C . VAL A 1 88 ? 6.347 1.481 -16.186 1.00 88.56 88 VAL A C 1
ATOM 690 O O . VAL A 1 88 ? 7.018 0.464 -16.029 1.00 88.56 88 VAL A O 1
ATOM 693 N N . ARG A 1 89 ? 6.301 2.454 -15.272 1.00 86.12 89 ARG A N 1
ATOM 694 C CA . ARG A 1 89 ? 6.950 2.374 -13.957 1.00 86.12 89 ARG A CA 1
ATOM 695 C C . ARG A 1 89 ? 5.964 2.694 -12.845 1.00 86.12 89 ARG A C 1
ATOM 697 O O . ARG A 1 89 ? 5.267 3.706 -12.914 1.00 86.12 89 ARG A O 1
ATOM 704 N N . PHE A 1 90 ? 5.938 1.859 -11.812 1.00 79.50 90 PHE A N 1
ATOM 705 C CA . PHE A 1 90 ? 5.152 2.078 -10.600 1.00 79.50 90 PHE A CA 1
ATOM 706 C C . PHE A 1 90 ? 6.038 2.744 -9.539 1.00 79.50 90 PHE A C 1
ATOM 708 O O . PHE A 1 90 ? 7.095 2.220 -9.232 1.00 79.50 90 PHE A O 1
ATOM 715 N N . GLY A 1 91 ? 5.613 3.887 -8.986 1.00 63.62 91 GLY A N 1
ATOM 716 C CA . GLY A 1 91 ? 6.301 4.565 -7.875 1.00 63.62 91 GLY A CA 1
ATOM 717 C C . GLY A 1 91 ? 7.715 5.096 -8.175 1.00 63.62 91 GLY A C 1
ATOM 718 O O . GLY A 1 91 ? 8.687 4.483 -7.777 1.00 63.62 91 GLY A O 1
ATOM 719 N N . GLY A 1 92 ? 7.842 6.273 -8.808 1.00 51.62 92 GLY A N 1
ATOM 720 C CA . GLY A 1 92 ? 9.132 6.979 -8.952 1.00 51.62 92 GLY A CA 1
ATOM 721 C C . GLY A 1 92 ? 9.171 8.011 -10.092 1.00 51.62 92 GLY A C 1
ATOM 722 O O . GLY A 1 92 ? 8.336 7.970 -11.004 1.00 51.62 92 GLY A O 1
ATOM 723 N N . THR A 1 93 ? 10.105 8.971 -10.036 1.00 37.12 93 THR A N 1
ATOM 724 C CA . THR A 1 93 ? 10.396 9.958 -11.103 1.00 37.12 93 THR A CA 1
ATOM 725 C C . THR A 1 93 ? 11.386 9.408 -12.135 1.00 37.12 93 THR A C 1
ATOM 727 O O . THR A 1 93 ? 12.275 8.632 -11.805 1.00 37.12 93 THR A O 1
ATOM 730 N N . PHE A 1 94 ? 11.258 9.827 -13.402 1.00 40.81 94 PHE A N 1
ATOM 731 C CA . PHE A 1 94 ? 12.276 9.574 -14.428 1.00 40.81 94 PHE A CA 1
ATOM 732 C C . PHE A 1 94 ? 13.490 10.479 -14.189 1.00 40.81 94 PHE A C 1
ATOM 734 O O . PHE A 1 94 ? 13.583 11.541 -14.802 1.00 40.81 94 PHE A O 1
ATOM 741 N N . GLU A 1 95 ? 14.437 10.067 -13.353 1.00 37.47 95 GLU A N 1
ATOM 742 C CA . GLU A 1 95 ? 15.796 10.595 -13.486 1.00 37.47 95 GLU A CA 1
ATOM 743 C C . GLU A 1 95 ? 16.483 9.863 -14.645 1.00 37.47 95 GLU A C 1
ATOM 745 O O . GLU A 1 95 ? 16.453 8.636 -14.758 1.00 37.47 95 GLU A O 1
ATOM 750 N N . GLY A 1 96 ? 16.924 10.643 -15.631 1.00 33.97 96 GLY A N 1
ATOM 751 C CA . GLY A 1 96 ? 17.260 10.161 -16.962 1.00 33.97 96 GLY A CA 1
ATOM 752 C C . GLY A 1 96 ? 18.533 9.321 -17.015 1.00 33.97 96 GLY A C 1
ATOM 753 O O . GLY A 1 96 ? 19.588 9.748 -16.566 1.00 33.97 96 GLY A O 1
ATOM 754 N N . LYS A 1 97 ? 18.461 8.191 -17.720 1.00 31.58 97 LYS A N 1
ATOM 755 C CA . LYS A 1 97 ? 19.564 7.750 -18.578 1.00 31.58 97 LYS A CA 1
ATOM 756 C C . LYS A 1 97 ? 19.102 7.880 -20.034 1.00 31.58 97 LYS A C 1
ATOM 758 O O . LYS A 1 97 ? 18.010 7.400 -20.346 1.00 31.58 97 LYS A O 1
ATOM 763 N N . PRO A 1 98 ? 19.853 8.567 -20.912 1.00 32.38 98 PRO A N 1
ATOM 764 C CA . PRO A 1 98 ? 19.551 8.576 -22.335 1.00 32.38 98 PRO A CA 1
ATOM 765 C C . PRO A 1 98 ? 19.758 7.168 -22.908 1.00 32.38 98 PRO A C 1
ATOM 767 O O . PRO A 1 98 ? 20.737 6.498 -22.584 1.00 32.38 98 PRO A O 1
ATOM 770 N N . MET A 1 99 ? 18.839 6.728 -23.769 1.00 37.56 99 MET A N 1
ATOM 771 C CA . MET A 1 99 ? 19.065 5.575 -24.637 1.00 37.56 99 MET A CA 1
ATOM 772 C C . MET A 1 99 ? 20.166 5.925 -25.636 1.00 37.56 99 MET A C 1
ATOM 774 O O . MET A 1 99 ? 19.909 6.728 -26.525 1.00 37.56 99 MET A O 1
ATOM 778 N N . LEU A 1 100 ? 21.336 5.293 -25.532 1.00 30.69 100 LEU A N 1
ATOM 779 C CA . LEU A 1 100 ? 22.181 4.985 -26.687 1.00 30.69 100 LEU A CA 1
ATOM 780 C C . LEU A 1 100 ? 22.964 3.685 -26.446 1.00 30.69 100 LEU A C 1
ATOM 782 O O . LEU A 1 100 ? 23.697 3.555 -25.472 1.00 30.69 100 LEU A O 1
ATOM 786 N N . THR A 1 101 ? 22.747 2.744 -27.369 1.00 43.19 101 THR A N 1
ATOM 787 C CA . THR A 1 101 ? 23.704 1.780 -27.938 1.00 43.19 101 THR A CA 1
ATOM 788 C C . THR A 1 101 ? 24.991 1.519 -27.151 1.00 43.19 101 THR A C 1
ATOM 790 O O . THR A 1 101 ? 25.893 2.351 -27.166 1.00 43.19 101 THR A O 1
ATOM 793 N N . ASN A 1 102 ? 25.131 0.312 -26.594 1.00 30.94 102 ASN A N 1
ATOM 794 C CA . ASN A 1 102 ? 26.172 -0.636 -27.007 1.00 30.94 102 ASN A CA 1
ATOM 795 C C . ASN A 1 102 ? 25.996 -1.997 -26.320 1.00 30.94 102 ASN A C 1
ATOM 797 O O . ASN A 1 102 ? 25.715 -2.092 -25.129 1.00 30.94 102 ASN A O 1
ATOM 801 N N . LEU A 1 103 ? 26.166 -3.047 -27.125 1.00 44.56 103 LEU A N 1
ATOM 802 C CA . LEU A 1 103 ? 26.418 -4.416 -26.692 1.00 44.56 103 LEU A CA 1
ATOM 803 C C . LEU A 1 103 ? 27.694 -4.467 -25.834 1.00 44.56 103 LEU A C 1
ATOM 805 O O . LEU A 1 103 ? 28.599 -3.656 -26.016 1.00 44.56 103 LEU A O 1
ATOM 809 N N . THR A 1 104 ? 27.768 -5.485 -24.974 1.00 37.81 104 THR A N 1
ATOM 810 C CA . THR A 1 104 ? 28.895 -5.878 -24.106 1.00 37.81 104 THR A CA 1
ATOM 811 C C . THR A 1 104 ? 29.199 -4.964 -22.916 1.00 37.81 104 THR A C 1
ATOM 813 O O . THR A 1 104 ? 30.075 -4.113 -22.975 1.00 37.81 104 THR A O 1
ATOM 816 N N . GLN A 1 105 ? 28.536 -5.226 -21.787 1.00 33.09 105 GLN A N 1
ATOM 817 C CA . GLN A 1 105 ? 29.188 -5.807 -20.606 1.00 33.09 105 GLN A CA 1
ATOM 818 C C . GLN A 1 105 ? 28.127 -6.303 -19.617 1.00 33.09 105 GLN A C 1
ATOM 820 O O . GLN A 1 105 ? 27.184 -5.605 -19.260 1.00 33.09 105 GLN A O 1
ATOM 825 N N . GLU A 1 106 ? 28.280 -7.567 -19.257 1.00 37.78 106 GLU A N 1
ATOM 826 C CA . GLU A 1 106 ? 27.481 -8.329 -18.313 1.00 37.78 106 GLU A CA 1
ATOM 827 C C . GLU A 1 106 ? 27.584 -7.777 -16.878 1.00 37.78 106 GLU A C 1
ATOM 829 O O . GLU A 1 106 ? 28.670 -7.480 -16.387 1.00 37.78 106 GLU A O 1
ATOM 834 N N . THR A 1 107 ? 26.425 -7.750 -16.211 1.00 41.81 107 THR A N 1
ATOM 835 C CA . THR A 1 107 ? 26.251 -8.108 -14.792 1.00 41.81 107 THR A CA 1
ATOM 836 C C . THR A 1 107 ? 26.795 -7.151 -13.725 1.00 41.81 107 THR A C 1
ATOM 838 O O . THR A 1 107 ? 27.703 -7.529 -13.001 1.00 41.81 107 THR A O 1
ATOM 841 N N . GLN A 1 108 ? 26.168 -5.975 -13.533 1.00 36.22 108 GLN A N 1
ATOM 842 C CA . GLN A 1 108 ? 25.868 -5.405 -12.195 1.00 36.22 108 GLN A CA 1
ATOM 843 C C . GLN A 1 108 ? 25.100 -4.065 -12.276 1.00 36.22 108 GLN A C 1
ATOM 845 O O . GLN A 1 108 ? 25.697 -3.001 -12.147 1.00 36.22 108 GLN A O 1
ATOM 850 N N . SER A 1 109 ? 23.772 -4.066 -12.459 1.00 35.28 109 SER A N 1
ATOM 851 C CA . SER A 1 109 ? 22.969 -2.879 -12.073 1.00 35.28 109 SER A CA 1
ATOM 852 C C . SER A 1 109 ? 21.463 -3.075 -11.869 1.00 35.28 109 SER A C 1
ATOM 854 O O . SER A 1 109 ? 20.812 -2.118 -11.463 1.00 35.28 109 SER A O 1
ATOM 856 N N . ASP A 1 110 ? 20.891 -4.260 -12.090 1.00 40.66 110 ASP A N 1
ATOM 857 C CA . ASP A 1 110 ? 19.426 -4.358 -12.228 1.00 40.66 110 ASP A CA 1
ATOM 858 C C . ASP A 1 110 ? 18.634 -4.690 -10.952 1.00 40.66 110 ASP A C 1
ATOM 860 O O . ASP A 1 110 ? 17.423 -4.844 -11.026 1.00 40.66 110 ASP A O 1
ATOM 864 N N . ILE A 1 111 ? 19.241 -4.719 -9.759 1.00 43.16 111 ILE A N 1
ATOM 865 C CA . ILE A 1 111 ? 18.481 -4.749 -8.489 1.00 43.16 111 ILE A CA 1
ATOM 866 C C . ILE A 1 111 ? 19.252 -4.009 -7.393 1.00 43.16 111 ILE A C 1
ATOM 868 O O . ILE A 1 111 ? 19.820 -4.614 -6.488 1.00 43.16 111 ILE A O 1
ATOM 872 N N . ALA A 1 112 ? 19.288 -2.684 -7.453 1.00 44.00 112 ALA A N 1
ATOM 873 C CA . ALA A 1 112 ? 19.642 -1.890 -6.283 1.00 44.00 112 ALA A CA 1
ATOM 874 C C . ALA A 1 112 ? 18.462 -0.979 -5.949 1.00 44.00 112 ALA A C 1
ATOM 876 O O . ALA A 1 112 ? 18.510 0.218 -6.220 1.00 44.00 112 ALA A O 1
ATOM 877 N N . ILE A 1 113 ? 17.391 -1.545 -5.370 1.00 54.56 113 ILE A N 1
ATOM 878 C CA . ILE A 1 113 ? 16.521 -0.723 -4.518 1.00 54.56 113 ILE A CA 1
ATOM 879 C C . ILE A 1 113 ? 17.459 -0.189 -3.442 1.00 54.56 113 ILE A C 1
ATOM 881 O O . ILE A 1 113 ? 18.069 -0.974 -2.708 1.00 54.56 113 ILE A O 1
ATOM 885 N N . SER A 1 114 ? 17.676 1.123 -3.425 1.00 68.88 114 SER A N 1
ATOM 886 C CA . SER A 1 114 ? 18.639 1.700 -2.496 1.00 68.88 114 SER A CA 1
ATOM 887 C C . SER A 1 114 ? 18.165 1.443 -1.065 1.00 68.88 114 SER A C 1
ATOM 889 O O . SER A 1 114 ? 16.963 1.381 -0.788 1.00 68.88 114 SER A O 1
ATOM 891 N N . LYS A 1 115 ? 19.109 1.299 -0.128 1.00 72.81 115 LYS A N 1
ATOM 892 C CA . LYS A 1 115 ? 18.799 1.174 1.306 1.00 72.81 115 LYS A CA 1
ATOM 893 C C . LYS A 1 115 ? 17.841 2.285 1.759 1.00 72.81 115 LYS A C 1
ATOM 895 O O . LYS A 1 115 ? 16.906 2.024 2.509 1.00 72.81 115 LYS A O 1
ATOM 900 N N . ASP A 1 116 ? 18.016 3.485 1.208 1.00 71.06 116 ASP A N 1
ATOM 901 C CA . ASP A 1 116 ? 17.173 4.654 1.457 1.00 71.06 116 ASP A CA 1
ATOM 902 C C . ASP A 1 116 ? 15.733 4.490 0.952 1.00 71.06 116 ASP A C 1
ATOM 904 O O . ASP A 1 116 ? 14.794 4.887 1.640 1.00 71.06 116 ASP A O 1
ATOM 908 N N . GLU A 1 117 ? 15.523 3.879 -0.216 1.00 72.00 117 GLU A N 1
ATOM 909 C CA . GLU A 1 117 ? 14.185 3.644 -0.770 1.00 72.00 117 GLU A CA 1
ATOM 910 C C . GLU A 1 117 ? 13.417 2.572 0.019 1.00 72.00 117 GLU A C 1
ATOM 912 O O . GLU A 1 117 ? 12.213 2.716 0.278 1.00 72.00 117 GLU A O 1
ATOM 917 N N . VAL A 1 118 ? 14.117 1.531 0.481 1.00 78.56 118 VAL A N 1
ATOM 918 C CA . VAL A 1 118 ? 13.527 0.541 1.392 1.00 78.56 118 VAL A CA 1
ATOM 919 C C . VAL A 1 118 ? 13.188 1.179 2.741 1.00 78.56 118 VAL A C 1
ATOM 921 O O . VAL A 1 118 ? 12.067 1.007 3.224 1.00 78.56 118 VAL A O 1
ATOM 924 N N . ASN A 1 119 ? 14.091 1.983 3.310 1.00 81.69 119 ASN A N 1
ATOM 925 C CA . ASN A 1 119 ? 13.847 2.714 4.558 1.00 81.69 119 ASN A CA 1
ATOM 926 C C . ASN A 1 119 ? 12.630 3.644 4.447 1.00 81.69 119 ASN A C 1
ATOM 928 O O . ASN A 1 119 ? 11.727 3.580 5.279 1.00 81.69 119 ASN A O 1
ATOM 932 N N . ALA A 1 120 ? 12.540 4.430 3.371 1.00 79.38 120 ALA A N 1
ATOM 933 C CA . ALA A 1 120 ? 11.398 5.309 3.126 1.00 79.38 120 ALA A CA 1
ATOM 934 C C . ALA A 1 120 ? 10.076 4.529 3.009 1.00 79.38 120 ALA A C 1
ATOM 936 O O . ALA A 1 120 ? 9.019 4.997 3.443 1.00 79.38 120 ALA A O 1
ATOM 937 N N . SER A 1 121 ? 10.117 3.320 2.444 1.00 83.88 121 SER A N 1
ATOM 938 C CA . SER A 1 121 ? 8.947 2.444 2.351 1.00 83.88 121 SER A CA 1
ATOM 939 C C . SER A 1 121 ? 8.506 1.929 3.726 1.00 83.88 121 SER A C 1
ATOM 941 O O . SER A 1 121 ? 7.308 1.970 4.033 1.00 83.88 121 SER A O 1
ATOM 943 N N . PHE A 1 122 ? 9.450 1.508 4.575 1.00 88.12 122 PHE A N 1
ATOM 944 C CA . PHE A 1 122 ? 9.164 1.122 5.961 1.00 88.12 122 PHE A CA 1
ATOM 945 C C . PHE A 1 122 ? 8.597 2.289 6.774 1.00 88.12 122 PHE A C 1
ATOM 947 O O . PHE A 1 122 ? 7.576 2.104 7.439 1.00 88.12 122 PHE A O 1
ATOM 954 N N . ASP A 1 123 ? 9.148 3.498 6.639 1.00 82.19 123 ASP A N 1
ATOM 955 C CA . ASP A 1 123 ? 8.628 4.705 7.297 1.00 82.19 123 ASP A CA 1
ATOM 956 C C . ASP A 1 123 ? 7.160 4.969 6.937 1.00 82.19 123 ASP A C 1
ATOM 958 O O . ASP A 1 123 ? 6.318 5.232 7.804 1.00 82.19 123 ASP A O 1
ATOM 962 N N . VAL A 1 124 ? 6.811 4.860 5.650 1.00 83.88 124 VAL A N 1
ATOM 963 C CA . VAL A 1 124 ? 5.428 5.047 5.185 1.00 83.88 124 VAL A CA 1
ATOM 964 C C . VAL A 1 124 ? 4.496 3.984 5.768 1.00 83.88 124 VAL A C 1
ATOM 966 O O . VAL A 1 124 ? 3.372 4.308 6.171 1.00 83.88 124 VAL A O 1
ATOM 969 N N . ILE A 1 125 ? 4.928 2.722 5.809 1.00 88.12 125 ILE A N 1
ATOM 970 C CA . ILE A 1 125 ? 4.124 1.617 6.347 1.00 88.12 125 ILE A CA 1
ATOM 971 C C . ILE A 1 125 ? 3.926 1.790 7.856 1.00 88.12 125 ILE A C 1
ATOM 973 O O . ILE A 1 125 ? 2.784 1.744 8.324 1.00 88.12 125 ILE A O 1
ATOM 977 N N . LEU A 1 126 ? 4.998 2.053 8.605 1.00 87.56 126 LEU A N 1
ATOM 978 C CA . LEU A 1 126 ? 4.951 2.267 10.051 1.00 87.56 126 LEU A CA 1
ATOM 979 C C . LEU A 1 126 ? 4.039 3.442 10.406 1.00 87.56 126 LEU A C 1
ATOM 981 O O . LEU A 1 126 ? 3.140 3.284 11.232 1.00 87.56 126 LEU A O 1
ATOM 985 N N . LYS A 1 127 ? 4.156 4.569 9.695 1.00 83.56 127 LYS A N 1
ATOM 986 C CA . LYS A 1 127 ? 3.273 5.730 9.879 1.00 83.56 127 LYS A CA 1
ATOM 987 C C . LYS A 1 127 ? 1.800 5.399 9.632 1.00 83.56 127 LYS A C 1
ATOM 989 O O . LYS A 1 127 ? 0.922 5.872 10.355 1.00 83.56 127 LYS A O 1
ATOM 994 N N . LYS A 1 128 ? 1.489 4.591 8.612 1.00 88.00 128 LYS A N 1
ATOM 995 C CA . LYS A 1 128 ? 0.105 4.156 8.345 1.00 88.00 128 LYS A CA 1
ATOM 996 C C . LYS A 1 128 ? -0.439 3.272 9.465 1.00 88.00 128 LYS A C 1
ATOM 998 O O . LYS A 1 128 ? -1.596 3.439 9.849 1.00 88.00 128 LYS A O 1
ATOM 1003 N N . ILE A 1 129 ? 0.382 2.367 9.995 1.00 88.88 129 ILE A N 1
ATOM 1004 C CA . ILE A 1 129 ? 0.010 1.513 11.127 1.00 88.88 129 ILE A CA 1
ATOM 1005 C C . ILE A 1 129 ? -0.227 2.362 12.384 1.00 88.88 129 ILE A C 1
ATOM 1007 O O . ILE A 1 129 ? -1.239 2.182 13.058 1.00 88.88 129 ILE A O 1
ATOM 1011 N N . GLU A 1 130 ? 0.650 3.324 12.670 1.00 88.06 130 GLU A N 1
ATOM 1012 C CA . GLU A 1 130 ? 0.504 4.237 13.809 1.00 88.06 130 GLU A CA 1
ATOM 1013 C C . GLU A 1 130 ? -0.778 5.069 13.716 1.00 88.06 130 GLU A C 1
ATOM 1015 O O . GLU A 1 130 ? -1.536 5.138 14.684 1.00 88.06 130 GLU A O 1
ATOM 1020 N N . ASN A 1 131 ? -1.096 5.608 12.537 1.00 86.69 131 ASN A N 1
ATOM 1021 C CA . ASN A 1 131 ? -2.355 6.321 12.314 1.00 86.69 131 ASN A CA 1
ATOM 1022 C C . ASN A 1 131 ? -3.585 5.429 12.547 1.00 86.69 131 ASN A C 1
ATOM 1024 O O . ASN A 1 131 ? -4.576 5.889 13.114 1.00 86.69 131 ASN A O 1
ATOM 1028 N N . ALA A 1 132 ? -3.528 4.156 12.145 1.00 89.75 132 ALA A N 1
ATOM 1029 C CA . ALA A 1 132 ? -4.610 3.208 12.399 1.00 89.75 132 ALA A CA 1
ATOM 1030 C C . ALA A 1 132 ? -4.779 2.921 13.901 1.00 89.75 132 ALA A C 1
ATOM 1032 O O . ALA A 1 132 ? -5.907 2.879 14.389 1.00 89.75 132 ALA A O 1
ATOM 1033 N N . ILE A 1 133 ? -3.680 2.782 14.651 1.00 87.38 133 ILE A N 1
ATOM 1034 C CA . ILE A 1 133 ? -3.711 2.615 16.115 1.00 87.38 133 ILE A CA 1
ATOM 1035 C C . ILE A 1 133 ? -4.327 3.850 16.783 1.00 87.38 133 ILE A C 1
ATOM 1037 O O . ILE A 1 133 ? -5.204 3.711 17.635 1.00 87.38 133 ILE A O 1
ATOM 1041 N N . ILE A 1 134 ? -3.913 5.056 16.376 1.00 89.25 134 ILE A N 1
ATOM 1042 C CA . ILE A 1 134 ? -4.466 6.317 16.893 1.00 89.25 134 ILE A CA 1
ATOM 1043 C C . ILE A 1 134 ? -5.977 6.382 16.645 1.00 89.25 134 ILE A C 1
ATOM 1045 O O . ILE A 1 134 ? -6.731 6.691 17.568 1.00 89.25 134 ILE A O 1
ATOM 1049 N N . ALA A 1 135 ? -6.428 6.043 15.433 1.00 90.38 135 ALA A N 1
ATOM 1050 C CA . ALA A 1 135 ? -7.848 6.027 15.091 1.00 90.38 135 ALA A CA 1
ATOM 1051 C C . ALA A 1 135 ? -8.636 5.025 15.952 1.00 90.38 135 ALA A C 1
ATOM 1053 O O . ALA A 1 135 ? -9.650 5.396 16.542 1.00 90.38 135 ALA A O 1
ATOM 1054 N N . LEU A 1 136 ? -8.139 3.792 16.100 1.00 88.62 136 LEU A N 1
ATOM 1055 C CA . LEU A 1 136 ? -8.767 2.759 16.932 1.00 88.62 136 LEU A CA 1
ATOM 1056 C C . LEU A 1 136 ? -8.865 3.181 18.402 1.00 88.62 136 LEU A C 1
ATOM 1058 O O . LEU A 1 136 ? -9.908 2.991 19.027 1.00 88.62 136 LEU A O 1
ATOM 1062 N N . ASN A 1 137 ? -7.811 3.793 18.945 1.00 89.00 137 ASN A N 1
ATOM 1063 C CA . ASN A 1 137 ? -7.798 4.283 20.322 1.00 89.00 137 ASN A CA 1
ATOM 1064 C C . ASN A 1 137 ? -8.784 5.439 20.521 1.00 89.00 137 ASN A C 1
ATOM 1066 O O . ASN A 1 137 ? -9.528 5.451 21.501 1.00 89.00 137 ASN A O 1
ATOM 1070 N N . HIS A 1 138 ? -8.828 6.384 19.581 1.00 94.25 138 HIS A N 1
ATOM 1071 C CA . HIS A 1 138 ? -9.757 7.509 19.625 1.00 94.25 138 HIS A CA 1
ATOM 1072 C C . HIS A 1 138 ? -11.221 7.047 19.523 1.00 94.25 138 HIS A C 1
ATOM 1074 O O . HIS A 1 138 ? -12.071 7.464 20.312 1.00 94.25 138 HIS A O 1
ATOM 1080 N N . GLU A 1 139 ? -11.530 6.143 18.591 1.00 93.12 139 GLU A N 1
ATOM 1081 C CA . GLU A 1 139 ? -12.872 5.567 18.458 1.00 93.12 139 GLU A CA 1
ATOM 1082 C C . GLU A 1 139 ? -13.258 4.712 19.672 1.00 93.12 139 GLU A C 1
ATOM 1084 O O . GLU A 1 139 ? -14.400 4.780 20.132 1.00 93.12 139 GLU A O 1
ATOM 1089 N N . GLY A 1 140 ? -12.310 3.951 20.226 1.00 94.19 140 GLY A N 1
ATOM 1090 C CA . GLY A 1 140 ? -12.497 3.158 21.440 1.00 94.19 140 GLY A CA 1
ATOM 1091 C C . GLY A 1 140 ? -12.813 4.026 22.657 1.00 94.19 140 GLY A C 1
ATOM 1092 O O . GLY A 1 140 ? -13.776 3.742 23.373 1.00 94.19 140 GLY A O 1
ATOM 1093 N N . ALA A 1 141 ? -12.072 5.122 22.848 1.00 94.12 141 ALA A N 1
ATOM 1094 C CA . ALA A 1 141 ? -12.323 6.100 23.906 1.00 94.12 141 ALA A CA 1
ATOM 1095 C C . ALA A 1 141 ? -13.714 6.735 23.763 1.00 94.12 141 ALA A C 1
ATOM 1097 O O . ALA A 1 141 ? -14.509 6.716 24.702 1.00 94.12 141 ALA A O 1
ATOM 1098 N N . LYS A 1 142 ? -14.071 7.177 22.551 1.00 97.19 142 LYS A N 1
ATOM 1099 C CA . LYS A 1 142 ? -15.405 7.721 22.269 1.00 97.19 142 LYS A CA 1
ATOM 1100 C C . LYS A 1 142 ? -16.512 6.693 22.518 1.00 97.19 142 LYS A C 1
ATOM 1102 O O . LYS A 1 142 ? -17.586 7.036 23.011 1.00 97.19 142 LYS A O 1
ATOM 1107 N N . ALA A 1 143 ? -16.301 5.425 22.170 1.00 95.50 143 ALA A N 1
ATOM 1108 C CA . ALA A 1 143 ? -17.267 4.365 22.453 1.00 95.50 143 ALA A CA 1
ATOM 1109 C C . ALA A 1 143 ? -17.436 4.141 23.966 1.00 95.50 143 ALA A C 1
ATOM 1111 O O . ALA A 1 143 ? -18.564 3.941 24.421 1.00 95.50 143 ALA A O 1
ATOM 1112 N N . LEU A 1 144 ? -16.345 4.216 24.733 1.00 94.75 144 LEU A N 1
ATOM 1113 C CA . LEU A 1 144 ? -16.350 4.082 26.188 1.00 94.75 144 LEU A CA 1
ATOM 1114 C C . LEU A 1 144 ? -17.135 5.215 26.864 1.00 94.75 144 LEU A C 1
ATOM 1116 O O . LEU A 1 144 ? -18.011 4.932 27.678 1.00 94.75 144 LEU A O 1
ATOM 1120 N N . GLU A 1 145 ? -16.883 6.467 26.472 1.00 97.00 145 GLU A N 1
ATOM 1121 C CA . GLU A 1 145 ? -17.605 7.653 26.969 1.00 97.00 145 GLU A CA 1
ATOM 1122 C C . GLU A 1 145 ? -19.118 7.556 26.736 1.00 97.00 145 GLU A C 1
ATOM 1124 O O . GLU A 1 145 ? -19.917 7.973 27.567 1.00 97.00 145 GLU A O 1
ATOM 1129 N N . ASN A 1 146 ? -19.523 6.941 25.622 1.00 96.94 146 ASN A N 1
ATOM 1130 C CA . ASN A 1 146 ? -20.928 6.744 25.264 1.00 96.94 146 ASN A CA 1
ATOM 1131 C C . ASN A 1 146 ? -21.551 5.467 25.866 1.00 96.94 146 ASN A C 1
ATOM 1133 O O . ASN A 1 146 ? -22.621 5.044 25.424 1.00 96.94 146 ASN A O 1
ATOM 1137 N N . GLY A 1 147 ? -20.878 4.796 26.809 1.00 97.19 147 GLY A N 1
ATOM 1138 C CA . GLY A 1 147 ? -21.370 3.568 27.450 1.00 97.19 147 GLY A CA 1
ATOM 1139 C C . GLY A 1 147 ? -21.429 2.345 26.524 1.00 97.19 147 GLY A C 1
ATOM 1140 O O . GLY A 1 147 ? -22.027 1.322 26.862 1.00 97.19 147 GLY A O 1
ATOM 1141 N N . LYS A 1 148 ? -20.807 2.402 25.339 1.00 97.75 148 LYS A N 1
ATOM 1142 C CA . LYS A 1 148 ? -20.800 1.313 24.347 1.00 97.75 148 LYS A CA 1
ATOM 1143 C C . LYS A 1 148 ? -19.666 0.325 24.631 1.00 97.75 148 LYS A C 1
ATOM 1145 O O . LYS A 1 148 ? -18.807 0.080 23.784 1.00 97.75 148 LYS A O 1
ATOM 1150 N N . TYR A 1 149 ? -19.678 -0.279 25.818 1.00 95.81 149 TYR A N 1
ATOM 1151 C CA . TYR A 1 149 ? -18.560 -1.074 26.349 1.00 95.81 149 TYR A CA 1
ATOM 1152 C C . TYR A 1 149 ? -18.108 -2.230 25.447 1.00 95.81 149 TYR A C 1
ATOM 1154 O O . TYR A 1 149 ? -16.911 -2.470 25.311 1.00 95.81 149 TYR A O 1
ATOM 1162 N N . LYS A 1 150 ? -19.042 -2.938 24.795 1.00 97.12 150 LYS A N 1
ATOM 1163 C CA . LYS A 1 150 ? -18.696 -4.034 23.871 1.00 97.12 150 LYS A CA 1
ATOM 1164 C C . LYS A 1 150 ? -17.909 -3.530 22.656 1.00 97.12 150 LYS A C 1
ATOM 1166 O O . LYS A 1 150 ? -16.957 -4.179 22.243 1.00 97.12 150 LYS A O 1
ATOM 1171 N N . ILE A 1 151 ? -18.301 -2.378 22.109 1.00 96.75 151 ILE A N 1
ATOM 1172 C CA . ILE A 1 151 ? -17.636 -1.760 20.954 1.00 96.75 151 ILE A CA 1
ATOM 1173 C C . ILE A 1 151 ? -16.268 -1.223 21.372 1.00 96.75 151 ILE A C 1
ATOM 1175 O O . ILE A 1 151 ? -15.285 -1.477 20.687 1.00 96.75 151 ILE A O 1
ATOM 1179 N N . ALA A 1 152 ? -16.194 -0.549 22.524 1.00 95.75 152 ALA A N 1
ATOM 1180 C CA . ALA A 1 152 ? -14.928 -0.079 23.078 1.00 95.75 152 ALA A CA 1
ATOM 1181 C C . ALA A 1 152 ? -13.927 -1.235 23.251 1.00 95.75 152 ALA A C 1
ATOM 1183 O O . ALA A 1 152 ? -12.785 -1.126 22.815 1.00 95.75 152 ALA A O 1
ATOM 1184 N N . ARG A 1 153 ? -14.375 -2.376 23.796 1.00 96.00 153 ARG A N 1
ATOM 1185 C CA . ARG A 1 153 ? -13.540 -3.575 23.959 1.00 96.00 153 ARG A CA 1
ATOM 1186 C C . ARG A 1 153 ? -13.021 -4.119 22.625 1.00 96.00 153 ARG A C 1
ATOM 1188 O O . ARG A 1 153 ? -11.824 -4.348 22.507 1.00 96.00 153 ARG A O 1
ATOM 1195 N N . ASP A 1 154 ? -13.887 -4.285 21.625 1.00 97.62 154 ASP A N 1
ATOM 1196 C CA . ASP A 1 154 ? -13.483 -4.783 20.297 1.00 97.62 154 ASP A CA 1
ATOM 1197 C C . ASP A 1 154 ? -12.468 -3.847 19.612 1.00 97.62 154 ASP A C 1
ATOM 1199 O O . ASP A 1 154 ? -11.473 -4.299 19.043 1.00 97.62 154 ASP A O 1
ATOM 1203 N N . LEU A 1 155 ? -12.669 -2.530 19.713 1.00 93.50 155 LEU A N 1
ATOM 1204 C CA . LEU A 1 155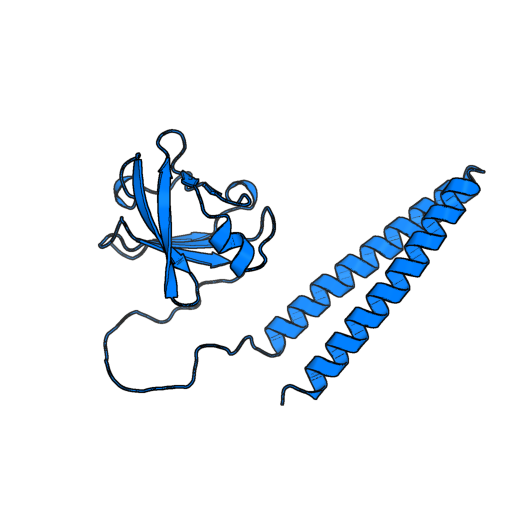 ? -11.734 -1.538 19.172 1.00 93.50 155 LEU A CA 1
ATOM 1205 C C . LEU A 1 155 ? -10.381 -1.561 19.896 1.00 93.50 155 LEU A C 1
ATOM 1207 O O . LEU A 1 155 ? -9.342 -1.502 19.237 1.00 93.50 155 LEU A O 1
ATOM 1211 N N . MET A 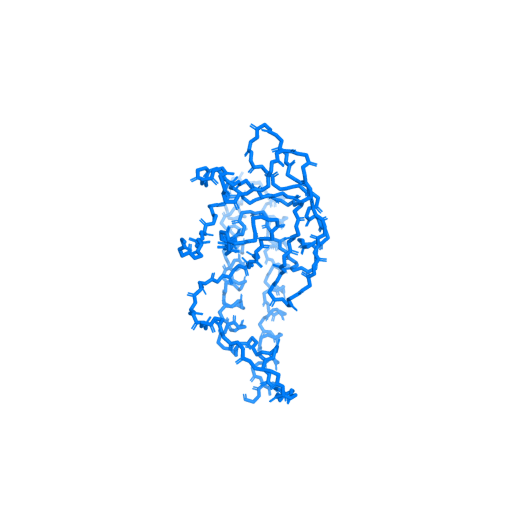1 156 ? -10.373 -1.721 21.222 1.00 89.94 156 MET A N 1
ATOM 1212 C CA . MET A 1 156 ? -9.136 -1.883 21.996 1.00 89.94 156 MET A CA 1
ATOM 1213 C C . MET A 1 156 ? -8.390 -3.167 21.617 1.00 89.94 156 MET A C 1
ATOM 1215 O O . MET A 1 156 ? -7.181 -3.127 21.399 1.00 89.94 156 MET A O 1
ATOM 1219 N N . GLU A 1 157 ? -9.088 -4.296 21.470 1.00 94.12 157 GLU A N 1
ATOM 1220 C CA . GLU A 1 157 ? -8.477 -5.559 21.029 1.00 94.12 157 GLU A CA 1
ATOM 1221 C C . GLU A 1 157 ? -7.852 -5.433 19.633 1.00 94.12 157 GLU A C 1
ATOM 1223 O O . GLU A 1 157 ? -6.746 -5.928 19.389 1.00 94.12 157 GLU A O 1
ATOM 1228 N N . LYS A 1 158 ? -8.521 -4.729 18.714 1.00 95.69 158 LYS A N 1
ATOM 1229 C CA . LYS A 1 158 ? -7.964 -4.394 17.395 1.00 95.69 158 LYS A CA 1
ATOM 1230 C C . LYS A 1 158 ? -6.733 -3.492 17.510 1.00 95.69 158 LYS A C 1
ATOM 1232 O O . LYS A 1 158 ? -5.749 -3.740 16.815 1.00 95.69 158 LYS A O 1
ATOM 1237 N N . GLY A 1 159 ? -6.752 -2.497 18.399 1.00 90.44 159 GLY A N 1
ATOM 1238 C CA . GLY A 1 159 ? -5.607 -1.622 18.672 1.00 90.44 159 GLY A CA 1
ATOM 1239 C C . GLY A 1 159 ? -4.386 -2.390 19.189 1.00 90.44 159 GLY A C 1
ATOM 1240 O O . GLY A 1 159 ? -3.268 -2.171 18.715 1.00 90.44 159 GLY A O 1
ATOM 1241 N N . ILE A 1 160 ? -4.600 -3.363 20.082 1.00 89.69 160 ILE A N 1
ATOM 1242 C CA . ILE A 1 160 ? -3.548 -4.263 20.581 1.00 89.69 160 ILE A CA 1
ATOM 1243 C C . ILE A 1 160 ? -2.963 -5.088 19.431 1.00 89.69 160 ILE A C 1
ATOM 1245 O O . ILE A 1 160 ? -1.748 -5.096 19.242 1.00 89.69 160 ILE A O 1
ATOM 1249 N N . LYS A 1 161 ? -3.811 -5.719 18.605 1.00 94.62 161 LYS A N 1
ATOM 1250 C CA . LYS A 1 161 ? -3.353 -6.487 17.431 1.00 94.62 161 LYS A CA 1
ATOM 1251 C C . LYS A 1 161 ? -2.532 -5.630 16.468 1.00 94.62 161 LYS A C 1
ATOM 1253 O O . LYS A 1 161 ? -1.508 -6.091 15.966 1.00 94.62 161 LYS A O 1
ATOM 1258 N N . MET A 1 162 ? -2.948 -4.384 16.235 1.00 90.62 162 MET A N 1
ATOM 1259 C CA . MET A 1 162 ? -2.196 -3.465 15.381 1.00 90.62 162 MET A CA 1
ATOM 1260 C C . MET A 1 162 ? -0.870 -3.028 15.992 1.00 90.62 162 MET A C 1
ATOM 1262 O O . MET A 1 162 ? 0.104 -2.879 15.259 1.00 90.62 162 MET A O 1
ATOM 1266 N N . THR A 1 163 ? -0.804 -2.887 17.3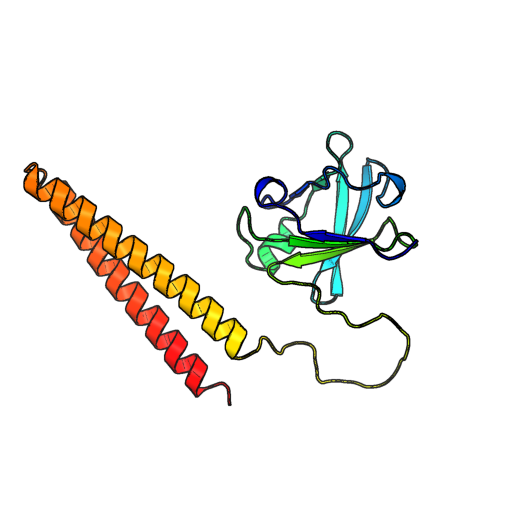14 1.00 90.44 163 THR A N 1
ATOM 1267 C CA . THR A 1 163 ? 0.454 -2.628 18.028 1.00 90.44 163 THR A CA 1
ATOM 1268 C C . THR A 1 163 ? 1.423 -3.793 17.841 1.00 90.44 163 THR A C 1
ATOM 1270 O O . THR A 1 163 ? 2.546 -3.582 17.399 1.00 90.44 163 THR A O 1
ATOM 1273 N N . THR A 1 164 ? 0.964 -5.033 18.037 1.00 93.62 164 THR A N 1
ATOM 1274 C CA . THR A 1 164 ? 1.785 -6.227 17.777 1.00 93.62 164 THR A CA 1
ATOM 1275 C C . THR A 1 164 ? 2.252 -6.302 16.322 1.00 93.62 164 THR A C 1
ATOM 1277 O O . THR A 1 164 ? 3.384 -6.691 16.055 1.00 93.62 164 THR A O 1
ATOM 1280 N N . TYR A 1 165 ? 1.398 -5.936 15.362 1.00 95.19 165 TYR A N 1
ATOM 1281 C CA . TYR A 1 165 ? 1.787 -5.916 13.953 1.00 95.19 165 TYR A CA 1
ATOM 1282 C C . TYR A 1 165 ? 2.837 -4.838 13.650 1.00 95.19 165 TYR A C 1
ATOM 1284 O O . TYR A 1 165 ? 3.808 -5.125 12.957 1.00 95.19 165 TYR A O 1
ATOM 1292 N N . ARG A 1 166 ? 2.686 -3.628 14.207 1.00 96.00 166 ARG A N 1
ATOM 1293 C CA . ARG A 1 166 ? 3.687 -2.555 14.111 1.00 96.00 166 ARG A CA 1
ATOM 1294 C C . ARG A 1 166 ? 5.057 -3.035 14.581 1.00 96.00 166 ARG A C 1
ATOM 1296 O O . ARG A 1 166 ? 6.045 -2.774 13.908 1.00 96.00 166 ARG A O 1
ATOM 1303 N N . ASP A 1 167 ? 5.101 -3.718 15.720 1.00 92.56 167 ASP A N 1
ATOM 1304 C CA . ASP A 1 167 ? 6.357 -4.153 16.331 1.00 92.56 167 ASP A CA 1
ATOM 1305 C C . ASP A 1 167 ? 7.064 -5.199 15.458 1.00 92.56 167 ASP A C 1
ATOM 1307 O O . ASP A 1 167 ? 8.260 -5.081 15.224 1.00 92.56 167 ASP A O 1
ATOM 1311 N N . LYS A 1 168 ? 6.311 -6.123 14.845 1.00 96.62 168 LYS A N 1
ATOM 1312 C CA . LYS A 1 168 ? 6.854 -7.056 13.839 1.00 96.62 168 LYS A CA 1
ATOM 1313 C C . LYS A 1 168 ? 7.408 -6.345 12.605 1.00 96.62 168 LYS A C 1
ATOM 1315 O O . LYS A 1 168 ? 8.424 -6.753 12.064 1.00 96.62 168 LYS A O 1
ATOM 1320 N N . VAL A 1 169 ? 6.739 -5.292 12.129 1.00 93.12 169 VAL A N 1
ATOM 1321 C CA . VAL A 1 169 ? 7.240 -4.509 10.986 1.00 93.12 169 VAL A CA 1
ATOM 1322 C C . VAL A 1 169 ? 8.530 -3.770 11.351 1.00 93.12 169 VAL A C 1
ATOM 1324 O O . VAL A 1 169 ? 9.419 -3.684 10.510 1.00 93.12 169 VAL A O 1
ATOM 1327 N N . LYS A 1 170 ? 8.654 -3.275 12.590 1.00 90.94 170 LYS A N 1
ATOM 1328 C CA . LYS A 1 170 ? 9.902 -2.672 13.086 1.00 90.94 170 LYS A CA 1
ATOM 1329 C C . LYS A 1 170 ? 11.032 -3.692 13.168 1.00 90.94 170 LYS A C 1
ATOM 1331 O O . LYS A 1 170 ? 12.112 -3.405 12.683 1.00 90.94 170 LYS A O 1
ATOM 1336 N N . GLU A 1 171 ? 10.759 -4.882 13.690 1.00 92.50 171 GLU A N 1
ATOM 1337 C CA . GLU A 1 171 ? 11.738 -5.974 13.747 1.00 92.50 171 GLU A CA 1
ATOM 1338 C C . GLU A 1 171 ? 12.271 -6.329 12.350 1.00 92.50 171 GLU A C 1
ATOM 1340 O O . GLU A 1 171 ? 13.478 -6.373 12.144 1.00 92.50 171 GLU A O 1
ATOM 1345 N N . ILE A 1 172 ? 11.385 -6.456 11.353 1.00 92.44 172 ILE A N 1
ATOM 1346 C CA . ILE A 1 172 ? 11.787 -6.693 9.955 1.00 92.44 172 ILE A CA 1
ATOM 1347 C C . ILE A 1 172 ? 12.644 -5.540 9.411 1.00 92.44 172 ILE A C 1
ATOM 1349 O O . ILE A 1 172 ? 13.596 -5.769 8.664 1.00 92.44 172 ILE A O 1
ATOM 1353 N N . TRP A 1 173 ? 12.302 -4.295 9.748 1.00 88.12 173 TRP A N 1
ATOM 1354 C CA . TRP A 1 173 ? 13.086 -3.135 9.331 1.00 88.12 173 TRP A CA 1
ATOM 1355 C C .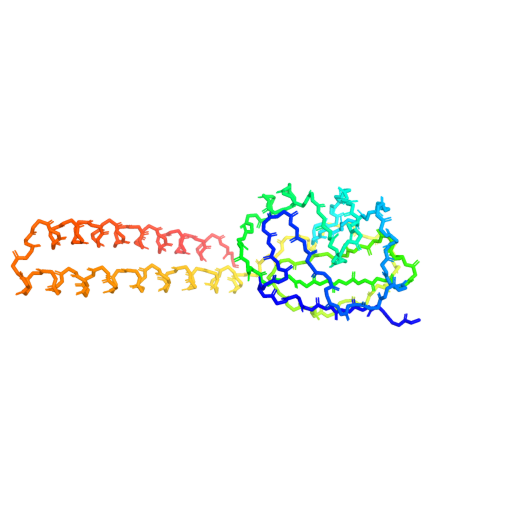 TRP A 1 173 ? 14.487 -3.145 9.956 1.00 88.12 173 TRP A C 1
ATOM 1357 O O . TRP A 1 173 ? 15.471 -2.951 9.241 1.00 88.12 173 TRP A O 1
ATOM 1367 N N . ASP A 1 174 ? 14.589 -3.447 11.250 1.00 85.88 174 ASP A N 1
ATOM 1368 C CA . ASP A 1 174 ? 15.863 -3.562 11.961 1.00 85.88 174 ASP A CA 1
ATOM 1369 C C . ASP A 1 174 ? 16.725 -4.690 11.372 1.00 85.88 174 ASP A C 1
ATOM 1371 O O . ASP A 1 174 ? 17.915 -4.498 11.109 1.00 85.88 174 ASP A O 1
ATOM 1375 N N . GLU A 1 175 ? 16.136 -5.857 11.101 1.00 87.94 175 GLU A N 1
ATOM 1376 C CA . GLU A 1 175 ? 16.814 -6.961 10.411 1.00 87.94 175 GLU A CA 1
ATOM 1377 C C . GLU A 1 175 ? 17.342 -6.523 9.041 1.00 87.94 175 GLU A C 1
ATOM 1379 O O . GLU A 1 175 ? 18.511 -6.747 8.721 1.00 87.94 175 GLU A O 1
ATOM 1384 N N . TRP A 1 176 ? 16.515 -5.841 8.246 1.00 84.12 176 TRP A N 1
ATOM 1385 C CA . TRP A 1 176 ? 16.900 -5.354 6.924 1.00 84.12 176 TRP A CA 1
ATOM 1386 C C . TRP A 1 176 ? 18.095 -4.393 6.974 1.00 84.12 176 TRP A C 1
ATOM 1388 O O . TRP A 1 176 ? 19.054 -4.548 6.212 1.00 84.12 176 TRP A O 1
ATOM 1398 N N . VAL A 1 177 ? 18.070 -3.4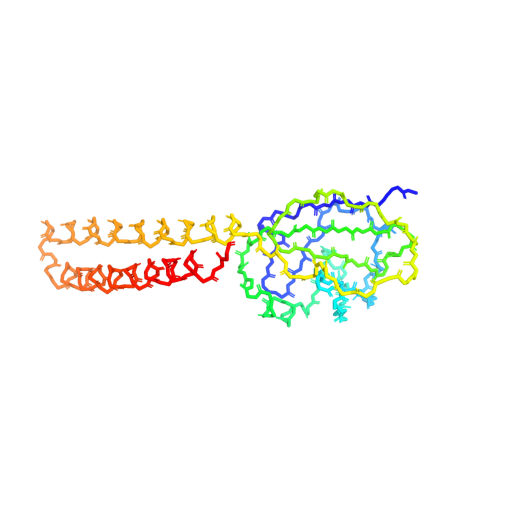23 7.894 1.00 80.88 177 VAL A N 1
ATOM 1399 C CA . VAL A 1 177 ? 19.151 -2.439 8.073 1.00 80.88 177 VAL A CA 1
ATOM 1400 C C . VAL A 1 177 ? 20.480 -3.109 8.431 1.00 80.88 177 VAL A C 1
ATOM 1402 O O . VAL A 1 177 ? 21.532 -2.604 8.023 1.00 80.88 177 VAL A O 1
ATOM 1405 N N . ASN A 1 178 ? 20.424 -4.233 9.151 1.00 78.94 178 ASN A N 1
ATOM 1406 C CA . ASN A 1 178 ? 21.585 -5.000 9.602 1.00 78.94 178 ASN A CA 1
ATOM 1407 C C . ASN A 1 178 ? 22.107 -6.014 8.567 1.00 78.94 178 ASN A C 1
ATOM 1409 O O . ASN A 1 178 ? 23.275 -6.395 8.637 1.00 78.94 178 ASN A O 1
ATOM 1413 N N . ILE A 1 179 ? 21.272 -6.465 7.624 1.00 77.31 179 ILE A N 1
ATOM 1414 C CA . ILE A 1 179 ? 21.656 -7.431 6.577 1.00 77.31 179 ILE A CA 1
ATOM 1415 C C . ILE A 1 179 ? 22.268 -6.731 5.357 1.00 77.31 179 ILE A C 1
ATOM 1417 O O . ILE A 1 179 ? 23.182 -7.271 4.733 1.00 77.31 179 ILE A O 1
ATOM 1421 N N . VAL A 1 180 ? 21.767 -5.547 4.998 1.00 61.41 180 VAL A N 1
ATOM 1422 C CA . VAL A 1 180 ? 22.257 -4.801 3.831 1.00 61.41 180 VAL A CA 1
ATOM 1423 C C . VAL A 1 180 ? 23.440 -3.910 4.247 1.00 61.41 180 VAL A C 1
ATOM 1425 O O . VAL A 1 180 ? 23.216 -2.991 5.046 1.00 61.41 180 VAL A O 1
ATOM 1428 N N . PRO A 1 181 ? 24.669 -4.158 3.738 1.00 54.47 181 PRO A N 1
ATOM 1429 C CA . PRO A 1 181 ? 25.866 -3.393 4.099 1.00 54.47 181 PRO A CA 1
ATOM 1430 C C . PRO A 1 181 ? 25.747 -1.900 3.768 1.00 54.47 181 PRO A C 1
ATOM 1432 O O . PRO A 1 181 ? 25.075 -1.550 2.770 1.00 54.47 181 PRO A O 1
#

Sequence (181 aa):
MPALKRKLIPTEVNYGLLLLTGLPRDLLPQPTHKVIIVDADGEKFEAKMHSSQMRIDGLTQLHRKHNTYRGQAVTLDIDPLQPGVVNVRFGGTFEGKPMLTNLTQETQSDIAISKDEVNASFDVILKKIENAIIALNHEGAKALENGKYKIARDLMEKGIKMTTYRDKVKEIWDEWVNIVP

Radius of gyration: 22.1 Å; chains: 1; bounding box: 51×24×61 Å

Secondary structure (DSSP, 8-state):
-PPEEEEEPGGGEETTEEE-TT--GGGSPPTTSEEEEE-TT--EEEEEEETTTTEEE-THHHHHHTT--TT--EEEEE-TT-TTEEEEEES---------------SS-S----HHHHHHHHHHHHHHHHHHHHHHHHHHHHHHHTT-HHHHHHHHHHHHHHHHHHHHHHHHHHHHHHH--

pLDDT: mean 78.98, std 17.08, range [30.69, 97.75]